Protein AF-A0A133U2S1-F1 (afdb_monomer)

Mean predicted aligned error: 4.94 Å

Radius of gyration: 15.08 Å; Cα contacts (8 Å, |Δi|>4): 167; chains: 1; bounding box: 38×31×44 Å

Secondary structure (DSSP, 8-state):
------HHHHHHHHHHHHHHHHHHHHHHHHTT-HHHHHHHHHHHHHHHHHHHHHHTT----SHHHHHHHHIIIIITTTSS-HHHHHHHHHHHHHHHHHHH-TT-PPPHHHHHHHHHHHHHHHHHHHHHHHHGGGS--

Foldseek 3Di:
DDDPDDLVNLLVVLLVQLVVLLVVLVVCLVVVVLLSSLLSLLSSLLSLLCSLCSLVVHDDDDLVRSLVVSCVPQVVVVNDPPLLSVLNVVSVVSNVCSVPPPPDDGDSVNSVVSSVSSVVSSVSSVVSSVVVVPPPD

Organism: NCBI:txid1698259

pLDDT: mean 90.35, std 14.06, range [33.0, 98.81]

Structure (mmCIF, N/CA/C/O backbone):
data_AF-A0A133U2S1-F1
#
_entry.id   AF-A0A133U2S1-F1
#
loop_
_atom_site.group_PDB
_atom_site.id
_atom_site.type_symbol
_atom_site.label_atom_id
_atom_site.label_alt_id
_atom_site.label_comp_id
_atom_site.label_asym_id
_atom_site.label_entity_id
_atom_site.label_seq_id
_atom_site.pdbx_PDB_ins_code
_atom_site.Cartn_x
_atom_site.Cartn_y
_atom_site.Cartn_z
_atom_site.occupancy
_atom_site.B_iso_or_equiv
_atom_site.auth_seq_id
_atom_site.auth_comp_id
_atom_site.auth_asym_id
_atom_site.auth_atom_id
_atom_site.pdbx_PDB_model_num
ATOM 1 N N . MET A 1 1 ? -18.794 21.593 -2.522 1.00 41.69 1 MET A N 1
ATOM 2 C CA . 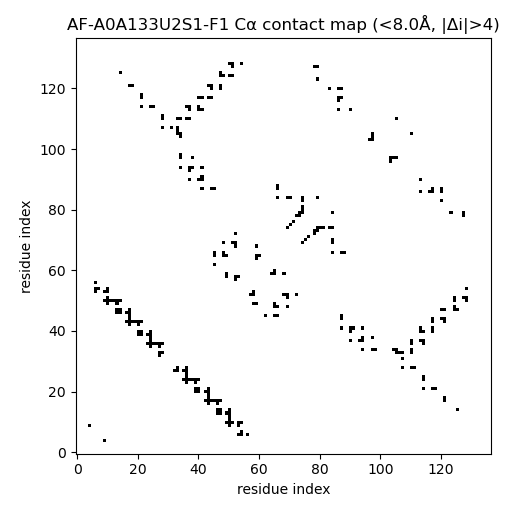MET A 1 1 ? -19.335 20.237 -2.759 1.00 41.69 1 MET A CA 1
ATOM 3 C C . MET A 1 1 ? -18.493 19.294 -1.905 1.00 41.69 1 MET A C 1
ATOM 5 O O . MET A 1 1 ? -17.380 19.002 -2.290 1.00 41.69 1 MET A O 1
ATOM 9 N N . GLY A 1 2 ? -18.801 19.010 -0.643 1.00 47.09 2 GLY A N 1
ATOM 10 C CA . GLY A 1 2 ? -20.070 18.499 -0.138 1.00 47.09 2 GLY A CA 1
ATOM 11 C C . GLY A 1 2 ? -19.978 16.974 -0.088 1.00 47.09 2 GLY A C 1
ATOM 12 O O . GLY A 1 2 ? -20.568 16.314 -0.930 1.00 47.09 2 GLY A O 1
ATOM 13 N N . SER A 1 3 ? -19.200 16.420 0.840 1.00 50.25 3 SER A N 1
ATOM 14 C CA . SER A 1 3 ? -19.206 14.979 1.105 1.00 50.25 3 SER A CA 1
ATOM 15 C C . SER A 1 3 ? -19.195 14.755 2.613 1.00 50.25 3 SER A C 1
ATOM 17 O O . SER A 1 3 ? -18.135 14.606 3.216 1.00 50.25 3 SER A O 1
ATOM 19 N N . ASN A 1 4 ? -20.389 14.743 3.214 1.00 60.66 4 ASN A N 1
ATOM 20 C CA . ASN A 1 4 ? -20.639 14.136 4.527 1.00 60.66 4 ASN A CA 1
ATOM 21 C C . ASN A 1 4 ? -20.567 12.606 4.388 1.00 60.66 4 ASN A C 1
ATOM 23 O O . ASN A 1 4 ? -21.551 11.909 4.612 1.00 60.66 4 ASN A O 1
ATOM 27 N N . SER A 1 5 ? -19.430 12.086 3.930 1.00 74.12 5 SER A N 1
ATOM 28 C CA . SER A 1 5 ? -19.200 10.647 3.927 1.00 74.12 5 SER A CA 1
ATOM 29 C C . SER A 1 5 ? -18.880 10.217 5.350 1.00 74.12 5 SER A C 1
ATOM 31 O O . SER A 1 5 ? -17.985 10.772 5.985 1.00 74.12 5 SER A O 1
ATOM 33 N N . THR A 1 6 ? -19.622 9.240 5.854 1.00 85.94 6 THR A N 1
ATOM 34 C CA . THR A 1 6 ? -19.334 8.604 7.140 1.00 85.94 6 THR A CA 1
ATOM 35 C C . THR A 1 6 ? -17.950 7.940 7.105 1.00 85.94 6 THR A C 1
ATOM 37 O O . THR A 1 6 ? -17.495 7.535 6.027 1.00 85.94 6 THR A O 1
ATOM 40 N N . PRO A 1 7 ? -17.277 7.759 8.257 1.00 83.44 7 PRO A N 1
ATOM 41 C CA . PRO A 1 7 ? -16.005 7.037 8.309 1.00 83.44 7 PRO A CA 1
ATOM 42 C C . PRO A 1 7 ? -16.077 5.658 7.637 1.00 83.44 7 PRO A C 1
ATOM 44 O O . PRO A 1 7 ? -15.181 5.285 6.887 1.00 83.44 7 PRO A O 1
ATOM 47 N N . GLU A 1 8 ? -17.190 4.934 7.800 1.00 89.25 8 GLU A N 1
ATOM 48 C CA . GLU A 1 8 ? -17.390 3.633 7.152 1.00 89.25 8 GLU A CA 1
ATOM 49 C C . GLU A 1 8 ? -17.463 3.753 5.617 1.00 89.25 8 GLU A C 1
ATOM 51 O O . GLU A 1 8 ? -16.853 2.954 4.909 1.00 89.25 8 GLU A O 1
ATOM 56 N N . GLU A 1 9 ? -18.125 4.773 5.065 1.00 93.56 9 GLU A N 1
ATOM 57 C CA . GLU A 1 9 ? -18.130 5.004 3.612 1.00 93.56 9 GLU A CA 1
ATOM 58 C C . GLU A 1 9 ? -16.731 5.318 3.069 1.00 93.56 9 GLU A C 1
ATOM 60 O O . GLU A 1 9 ? -16.376 4.842 1.984 1.00 93.56 9 GLU A O 1
ATOM 65 N N . VAL A 1 10 ? -15.924 6.071 3.824 1.00 94.56 10 VAL A N 1
ATOM 66 C CA . VAL A 1 10 ? -14.532 6.383 3.467 1.00 94.56 10 VAL A CA 1
ATOM 67 C C . VAL A 1 10 ? -13.668 5.120 3.481 1.00 94.56 10 VAL A C 1
ATOM 69 O O . VAL A 1 10 ? -12.953 4.862 2.507 1.00 94.56 10 VAL A O 1
ATOM 72 N N . VAL A 1 11 ? -13.785 4.295 4.526 1.00 96.62 11 VAL A N 1
ATOM 73 C CA . VAL A 1 11 ? -13.116 2.987 4.633 1.00 96.62 11 VAL A CA 1
ATOM 74 C C . VAL A 1 11 ? -13.454 2.122 3.417 1.00 96.62 11 VAL A C 1
ATOM 76 O O . VAL A 1 11 ? -12.561 1.666 2.700 1.00 96.62 11 VAL A O 1
ATOM 79 N N . GLN A 1 12 ? -14.745 1.953 3.117 1.00 97.06 12 GLN A N 1
ATOM 80 C CA . GLN A 1 12 ? -15.189 1.116 2.001 1.00 97.06 12 GLN A CA 1
ATOM 81 C C . GLN A 1 12 ? -14.755 1.676 0.638 1.00 97.06 12 GLN A C 1
ATOM 83 O O . GLN A 1 12 ? -14.413 0.914 -0.270 1.00 97.06 12 GLN A O 1
ATOM 88 N N . ALA A 1 13 ? -14.735 3.000 0.462 1.00 97.88 13 ALA A N 1
ATOM 89 C CA . ALA A 1 13 ? -14.238 3.625 -0.761 1.00 97.88 13 ALA A CA 1
ATOM 90 C C . ALA A 1 13 ? -12.743 3.354 -0.981 1.00 97.88 13 ALA A C 1
ATOM 92 O O . ALA A 1 13 ? -12.331 3.052 -2.106 1.00 97.88 13 ALA A O 1
ATOM 93 N N . HIS A 1 14 ? -11.943 3.415 0.083 1.00 98.25 14 HIS A N 1
ATOM 94 C CA . HIS A 1 14 ? -10.521 3.108 0.025 1.00 98.25 14 HIS A CA 1
ATOM 95 C C . HIS A 1 14 ? -10.244 1.623 -0.222 1.00 98.25 14 HIS A C 1
ATOM 97 O O . HIS A 1 14 ? -9.447 1.320 -1.108 1.00 98.25 14 HIS A O 1
ATOM 103 N N . LEU A 1 15 ? -10.968 0.702 0.422 1.00 98.38 15 LEU A N 1
ATOM 104 C CA . LEU A 1 15 ? -10.851 -0.735 0.139 1.00 98.38 15 LEU A CA 1
ATOM 105 C C . LEU A 1 15 ? -11.204 -1.078 -1.313 1.00 98.38 15 LEU A C 1
ATOM 107 O O . LEU A 1 15 ? -10.497 -1.850 -1.963 1.00 98.38 15 LEU A O 1
ATOM 111 N N . ARG A 1 16 ? -12.261 -0.470 -1.870 1.00 98.62 16 ARG A N 1
ATOM 112 C CA . ARG A 1 16 ? -12.603 -0.649 -3.292 1.00 98.62 16 ARG A CA 1
ATOM 113 C C . ARG A 1 16 ? -11.491 -0.155 -4.215 1.00 98.62 16 ARG A C 1
ATOM 115 O O . ARG A 1 16 ? -11.200 -0.818 -5.208 1.00 98.62 16 ARG A O 1
ATOM 122 N N . LYS A 1 17 ? -10.872 0.990 -3.907 1.00 98.38 17 LYS A N 1
ATOM 123 C CA . LYS A 1 17 ? -9.712 1.482 -4.665 1.00 98.38 17 LYS A CA 1
ATOM 124 C C . LYS A 1 17 ? -8.525 0.530 -4.549 1.00 98.38 17 LYS A C 1
ATOM 126 O O . LYS A 1 17 ? -7.965 0.175 -5.577 1.00 98.38 17 LYS A O 1
ATOM 131 N N . ALA A 1 18 ? -8.198 0.075 -3.341 1.00 98.75 18 ALA A N 1
ATOM 132 C CA . ALA A 1 18 ? -7.091 -0.845 -3.104 1.00 98.75 18 ALA A CA 1
ATOM 133 C C . ALA A 1 18 ? -7.230 -2.136 -3.929 1.00 98.75 18 ALA A C 1
ATOM 135 O O . ALA A 1 18 ? -6.304 -2.519 -4.636 1.00 98.75 18 ALA A O 1
ATOM 136 N N . LYS A 1 19 ? -8.425 -2.745 -3.938 1.00 98.81 19 LYS A N 1
ATOM 137 C CA . LYS A 1 19 ? -8.731 -3.938 -4.749 1.00 98.81 19 LYS A CA 1
ATOM 138 C C . LYS A 1 19 ? -8.544 -3.707 -6.247 1.00 98.81 19 LYS A C 1
ATOM 140 O O . LYS A 1 19 ? -7.961 -4.545 -6.926 1.00 98.81 19 LYS A O 1
ATOM 145 N N . ARG A 1 20 ? -9.023 -2.568 -6.761 1.00 98.81 20 ARG A N 1
ATOM 146 C CA . ARG A 1 20 ? -8.866 -2.209 -8.180 1.00 98.81 20 ARG A CA 1
ATOM 147 C C . ARG A 1 20 ? -7.403 -2.014 -8.558 1.00 98.81 20 ARG A C 1
ATOM 149 O O . ARG A 1 20 ? -6.991 -2.495 -9.604 1.00 98.81 20 ARG A O 1
ATOM 156 N N . PHE A 1 21 ? -6.627 -1.341 -7.711 1.00 98.75 21 PHE A N 1
ATOM 157 C CA . PHE A 1 21 ? -5.200 -1.155 -7.950 1.00 98.75 21 PHE A CA 1
ATOM 158 C C . PHE A 1 21 ? -4.431 -2.473 -7.903 1.00 98.75 21 PHE A C 1
ATOM 160 O O . PHE A 1 21 ? -3.615 -2.706 -8.783 1.00 98.75 21 PHE A O 1
ATOM 167 N N . LEU A 1 22 ? -4.753 -3.373 -6.971 1.00 98.81 22 LEU A N 1
ATOM 168 C CA . LEU A 1 22 ? -4.133 -4.698 -6.920 1.00 98.81 22 LEU A CA 1
ATOM 169 C C . LEU A 1 22 ? -4.442 -5.527 -8.177 1.00 98.81 22 LEU A C 1
ATOM 171 O O . LEU A 1 22 ? -3.569 -6.210 -8.703 1.00 98.81 22 LEU A O 1
ATOM 175 N N . GLN A 1 23 ? -5.681 -5.456 -8.675 1.00 98.81 23 GLN A N 1
ATOM 176 C CA . GLN A 1 23 ? -6.060 -6.111 -9.927 1.00 98.81 23 GLN A CA 1
ATOM 177 C C . GLN A 1 23 ? -5.308 -5.522 -11.130 1.00 98.81 23 GLN A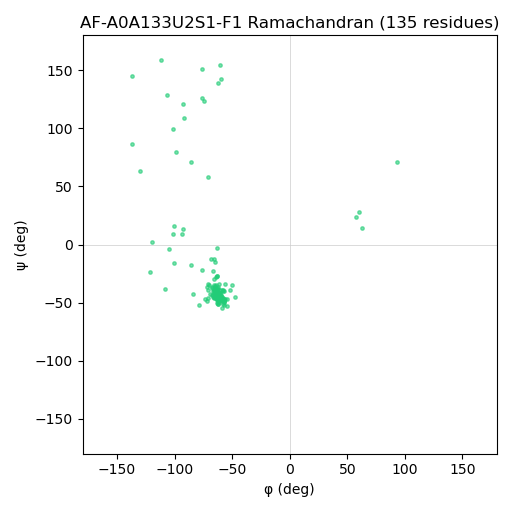 C 1
ATOM 179 O O . GLN A 1 23 ? -4.844 -6.275 -11.984 1.00 98.81 23 GLN A O 1
ATOM 184 N N . ALA A 1 24 ? -5.180 -4.194 -11.192 1.00 98.75 24 ALA A N 1
ATOM 185 C CA . ALA A 1 24 ? -4.426 -3.523 -12.246 1.00 98.75 24 ALA A CA 1
ATOM 186 C C . ALA A 1 24 ? -2.941 -3.904 -12.200 1.00 98.75 24 ALA A C 1
ATOM 188 O O . ALA A 1 24 ? -2.401 -4.290 -13.226 1.00 98.75 24 ALA A O 1
ATOM 189 N N . ALA A 1 25 ? -2.320 -3.881 -11.015 1.00 98.56 25 ALA A N 1
ATOM 190 C CA . ALA A 1 25 ? -0.933 -4.297 -10.809 1.00 98.56 25 ALA A CA 1
ATOM 191 C C . ALA A 1 25 ? -0.692 -5.715 -11.331 1.00 98.56 25 ALA A C 1
ATOM 193 O O . ALA A 1 25 ? 0.229 -5.956 -12.097 1.00 98.56 25 ALA A O 1
ATOM 194 N N . LYS A 1 26 ? -1.597 -6.642 -10.995 1.00 98.75 26 LYS A N 1
ATOM 195 C CA . LYS A 1 26 ? -1.531 -8.010 -11.507 1.00 98.75 26 LYS A CA 1
ATOM 196 C C . LYS A 1 26 ? -1.558 -8.064 -13.041 1.00 98.75 26 LYS A C 1
ATOM 198 O O . LYS A 1 26 ? -0.769 -8.796 -13.614 1.00 98.75 26 LYS A O 1
ATOM 203 N N . SER A 1 27 ? -2.462 -7.319 -13.678 1.00 98.75 27 SER A N 1
ATOM 204 C CA . SER A 1 27 ? -2.594 -7.343 -15.146 1.00 98.75 27 SER A CA 1
ATOM 205 C C . SER A 1 27 ? -1.347 -6.758 -15.817 1.00 98.75 27 SER A C 1
ATOM 207 O O . SER A 1 27 ? -0.861 -7.305 -16.790 1.00 98.75 27 SER A O 1
ATOM 209 N N . LEU A 1 28 ? -0.795 -5.684 -15.246 1.00 98.31 28 LEU A N 1
ATOM 210 C CA . LEU A 1 28 ? 0.428 -5.047 -15.734 1.00 98.31 28 LEU A CA 1
ATOM 211 C C . LEU A 1 28 ? 1.651 -5.956 -15.597 1.00 98.31 28 LEU A C 1
ATOM 213 O O . LEU A 1 28 ? 2.462 -5.996 -16.509 1.00 98.31 28 LEU A O 1
ATOM 217 N N . LEU A 1 29 ? 1.756 -6.718 -14.501 1.00 98.00 29 LEU A N 1
ATOM 218 C CA . LEU A 1 29 ? 2.797 -7.737 -14.349 1.00 98.00 29 LEU A CA 1
ATOM 219 C C . LEU A 1 29 ? 2.699 -8.812 -15.444 1.00 98.00 29 LEU A C 1
ATOM 221 O O . LEU A 1 29 ? 3.716 -9.196 -15.999 1.00 98.00 29 LEU A O 1
ATOM 225 N N . GLU A 1 30 ? 1.486 -9.296 -15.736 1.00 98.19 30 GLU A N 1
ATOM 226 C CA . GLU A 1 30 ? 1.240 -10.328 -16.760 1.00 98.19 30 GLU A CA 1
ATOM 227 C C . GLU A 1 30 ? 1.539 -9.839 -18.190 1.00 98.19 30 GLU A C 1
ATOM 229 O O . GLU A 1 30 ? 1.800 -10.661 -19.066 1.00 98.19 30 GLU A O 1
ATOM 234 N N . ASP A 1 31 ? 1.508 -8.523 -18.404 1.00 98.00 31 ASP A N 1
ATOM 235 C CA . ASP A 1 31 ? 1.791 -7.852 -19.676 1.00 98.00 31 ASP A CA 1
ATOM 236 C C . ASP A 1 31 ? 3.222 -7.253 -19.727 1.00 98.00 31 ASP A C 1
ATOM 238 O O . ASP A 1 31 ? 3.502 -6.400 -20.569 1.00 98.00 31 ASP A O 1
ATOM 242 N N . ASP A 1 32 ? 4.121 -7.666 -18.823 1.00 96.38 32 ASP A N 1
ATOM 243 C CA . ASP A 1 32 ? 5.526 -7.228 -18.703 1.00 96.38 32 ASP A CA 1
ATOM 244 C C . ASP A 1 32 ? 5.742 -5.724 -18.381 1.00 96.38 32 ASP A C 1
ATOM 246 O O . ASP A 1 32 ? 6.855 -5.203 -18.469 1.00 96.38 32 ASP A O 1
ATOM 250 N N . PHE A 1 33 ? 4.701 -5.000 -17.952 1.00 95.38 33 PHE A N 1
ATOM 251 C CA . PHE A 1 33 ? 4.788 -3.601 -17.505 1.00 95.38 33 PHE A CA 1
ATOM 252 C C . PHE A 1 33 ? 5.162 -3.517 -16.015 1.00 95.38 33 PHE A C 1
ATOM 254 O O . PHE A 1 33 ? 4.337 -3.193 -15.153 1.00 95.38 33 PHE A O 1
ATOM 261 N N . TYR A 1 34 ? 6.414 -3.845 -15.696 1.00 94.69 34 TYR A N 1
ATOM 262 C CA . TYR A 1 34 ? 6.888 -4.028 -14.318 1.00 94.69 34 TYR A CA 1
ATOM 263 C C . TYR A 1 34 ? 6.867 -2.755 -13.461 1.00 94.69 34 TYR A C 1
ATOM 265 O O . TYR A 1 34 ? 6.334 -2.786 -12.350 1.00 94.69 34 TYR A O 1
ATOM 273 N N . GLU A 1 35 ? 7.344 -1.625 -13.983 1.00 93.50 35 GLU A N 1
ATOM 274 C CA . GLU A 1 35 ? 7.309 -0.324 -13.290 1.00 93.50 35 GLU A CA 1
ATOM 275 C C . GLU A 1 35 ? 5.869 0.101 -12.959 1.00 93.50 35 GLU A C 1
ATOM 277 O O . GLU A 1 35 ? 5.528 0.434 -11.818 1.00 93.50 35 GLU A O 1
ATOM 282 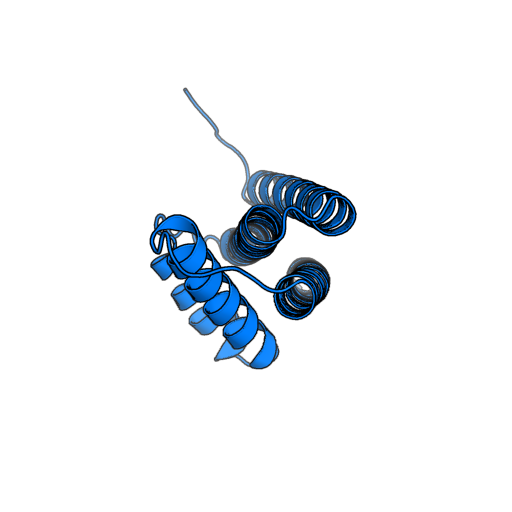N N . ASP A 1 36 ? 4.970 0.008 -13.943 1.00 94.94 36 ASP A N 1
ATOM 283 C CA . ASP A 1 36 ? 3.552 0.298 -13.748 1.00 94.94 36 ASP A CA 1
ATOM 284 C C . ASP A 1 36 ? 2.918 -0.671 -12.739 1.00 94.94 36 ASP A C 1
ATOM 286 O O . ASP A 1 36 ? 2.082 -0.265 -11.921 1.00 94.94 36 ASP A O 1
ATOM 290 N N . SER A 1 37 ? 3.307 -1.949 -12.763 1.00 96.88 37 SER A N 1
ATOM 291 C CA . SER A 1 37 ? 2.857 -2.953 -11.798 1.00 96.88 37 SER A CA 1
ATOM 292 C C . SER A 1 37 ? 3.249 -2.572 -10.369 1.00 96.88 37 SER A C 1
ATOM 294 O O . SER A 1 37 ? 2.372 -2.515 -9.499 1.00 96.88 37 SER A O 1
ATOM 296 N N . VAL A 1 38 ? 4.517 -2.216 -10.133 1.00 96.25 38 VAL A N 1
ATOM 297 C CA . VAL A 1 38 ? 5.018 -1.714 -8.842 1.00 96.25 38 VAL A CA 1
ATOM 298 C C . VAL A 1 38 ? 4.239 -0.476 -8.406 1.00 96.25 38 VAL A C 1
ATOM 300 O O . VAL A 1 38 ? 3.722 -0.430 -7.284 1.00 96.25 38 VAL A O 1
ATOM 303 N N . ASN A 1 39 ? 4.062 0.498 -9.302 1.00 96.06 39 ASN A N 1
ATOM 304 C CA . ASN A 1 39 ? 3.314 1.719 -9.016 1.00 96.06 39 ASN A CA 1
ATOM 305 C C . ASN A 1 39 ? 1.880 1.397 -8.558 1.00 96.06 39 ASN A C 1
ATOM 307 O O . ASN A 1 39 ? 1.405 1.886 -7.523 1.00 96.06 39 ASN A O 1
ATOM 311 N N . ARG A 1 40 ? 1.174 0.518 -9.283 1.00 98.12 40 ARG A N 1
ATOM 312 C CA . ARG A 1 40 ? -0.187 0.101 -8.913 1.00 98.12 40 ARG A CA 1
ATOM 313 C C . ARG A 1 40 ? -0.216 -0.720 -7.627 1.00 98.12 40 ARG A C 1
ATOM 315 O O . ARG A 1 40 ? -1.136 -0.529 -6.828 1.00 98.12 40 ARG A O 1
ATOM 322 N N . ALA A 1 41 ? 0.762 -1.588 -7.390 1.00 98.38 41 ALA A N 1
ATOM 323 C CA . ALA A 1 41 ? 0.866 -2.376 -6.168 1.00 98.38 41 ALA A CA 1
ATOM 324 C C . ALA A 1 41 ? 1.058 -1.468 -4.942 1.00 98.38 41 ALA A C 1
ATOM 326 O O . ALA A 1 41 ? 0.315 -1.596 -3.962 1.00 98.38 41 ALA A O 1
ATOM 327 N N . TYR A 1 42 ? 1.928 -0.460 -5.035 1.00 98.06 42 TYR A N 1
ATOM 328 C CA . TYR A 1 42 ? 2.070 0.569 -4.008 1.00 98.06 42 TYR A CA 1
ATOM 329 C C . TYR A 1 42 ? 0.744 1.290 -3.728 1.00 98.06 42 TYR A C 1
ATOM 331 O O . TYR A 1 42 ? 0.315 1.388 -2.575 1.00 98.06 42 TYR A O 1
ATOM 339 N N . TYR A 1 43 ? 0.033 1.754 -4.761 1.00 98.44 43 TYR A N 1
ATOM 340 C CA . TYR A 1 43 ? -1.255 2.430 -4.562 1.00 98.44 43 TYR A CA 1
ATOM 341 C C . TYR A 1 43 ? -2.333 1.521 -3.961 1.00 98.44 43 TYR A C 1
ATOM 343 O O . TYR A 1 43 ? -3.220 2.013 -3.249 1.00 98.44 43 TYR A O 1
ATOM 351 N N . ALA A 1 44 ? -2.260 0.209 -4.197 1.00 98.75 44 ALA A N 1
ATOM 352 C CA . ALA A 1 44 ? -3.112 -0.754 -3.515 1.00 98.75 44 ALA A CA 1
ATOM 353 C C . ALA A 1 44 ? -2.853 -0.741 -2.001 1.00 98.75 44 ALA A C 1
ATOM 355 O O . ALA A 1 44 ? -3.794 -0.575 -1.219 1.00 98.75 44 ALA A O 1
ATOM 356 N N . MET A 1 45 ? -1.585 -0.822 -1.589 1.00 98.75 45 MET A N 1
ATOM 357 C CA . MET A 1 45 ? -1.175 -0.780 -0.179 1.00 98.75 45 MET A CA 1
ATOM 358 C C . MET A 1 45 ? -1.494 0.569 0.465 1.00 98.75 45 MET A C 1
ATOM 360 O O . MET A 1 45 ? -2.080 0.623 1.543 1.00 98.75 45 MET A O 1
ATOM 364 N N . PHE A 1 46 ? -1.203 1.669 -0.229 1.00 98.56 46 PHE A N 1
ATOM 365 C CA . PHE A 1 46 ? -1.493 3.026 0.224 1.00 98.56 46 PHE A CA 1
ATOM 366 C C . PHE A 1 46 ? -2.982 3.219 0.523 1.00 98.56 46 PHE A C 1
ATOM 368 O O . PHE A 1 46 ? -3.358 3.749 1.570 1.00 98.56 46 PHE A O 1
ATOM 375 N N . HIS A 1 47 ? -3.861 2.773 -0.377 1.00 98.62 47 HIS A N 1
ATOM 376 C CA . HIS A 1 47 ? -5.295 2.872 -0.140 1.00 98.62 47 HIS A CA 1
ATOM 377 C C . HIS A 1 47 ? -5.790 1.916 0.945 1.00 98.62 47 HIS A C 1
ATOM 379 O O . HIS A 1 47 ? -6.677 2.305 1.701 1.00 98.62 47 HIS A O 1
ATOM 385 N N . ALA A 1 48 ? -5.207 0.725 1.081 1.00 98.56 48 ALA A N 1
ATOM 386 C CA . ALA A 1 48 ? -5.507 -0.164 2.198 1.00 98.56 48 ALA A CA 1
ATOM 387 C C . ALA A 1 48 ? -5.111 0.473 3.547 1.00 98.56 48 ALA A C 1
ATOM 389 O O . ALA A 1 48 ? -5.932 0.533 4.459 1.00 98.56 48 ALA A O 1
ATOM 390 N N . ALA A 1 49 ? -3.924 1.083 3.635 1.00 98.38 49 ALA A N 1
ATOM 391 C CA . ALA A 1 49 ? -3.464 1.808 4.819 1.00 98.38 49 ALA A CA 1
ATOM 392 C C . ALA A 1 49 ? -4.382 2.992 5.158 1.00 98.38 49 ALA A C 1
ATOM 394 O O . ALA A 1 49 ? -4.763 3.173 6.314 1.00 98.38 49 ALA A O 1
ATOM 395 N N . LYS A 1 50 ? -4.821 3.764 4.152 1.00 98.12 50 LYS A N 1
ATOM 396 C CA . LYS A 1 50 ? -5.818 4.830 4.350 1.00 98.12 50 LYS A CA 1
ATOM 397 C C . LYS A 1 50 ? -7.160 4.307 4.854 1.00 98.12 50 LYS A C 1
ATOM 399 O O . LYS A 1 50 ? -7.816 5.017 5.606 1.00 98.12 50 LYS A O 1
ATOM 404 N N . ALA A 1 51 ? -7.580 3.109 4.448 1.00 97.81 51 ALA A N 1
ATOM 405 C CA . ALA A 1 51 ? -8.794 2.495 4.976 1.00 97.81 51 ALA A CA 1
ATOM 406 C C . ALA A 1 51 ? -8.635 2.145 6.464 1.00 97.81 51 ALA A C 1
ATOM 408 O O . ALA A 1 51 ? -9.513 2.483 7.251 1.00 97.81 51 ALA A O 1
ATOM 409 N N . CYS A 1 52 ? -7.508 1.547 6.863 1.00 96.88 52 CYS A N 1
ATOM 410 C CA . CYS A 1 52 ? -7.222 1.266 8.273 1.00 96.88 52 CYS A CA 1
ATOM 411 C C . CYS A 1 52 ? -7.185 2.555 9.106 1.00 96.88 52 CYS A C 1
ATOM 413 O O . CYS A 1 52 ? -7.856 2.652 10.123 1.00 96.88 52 CYS A O 1
ATOM 415 N N . LEU A 1 53 ? -6.477 3.584 8.639 1.00 96.69 53 LEU A N 1
ATOM 416 C CA . LEU A 1 53 ? -6.378 4.867 9.342 1.00 96.69 53 LEU A CA 1
ATOM 417 C C . LEU A 1 53 ? -7.722 5.600 9.438 1.00 96.69 53 LEU A C 1
ATOM 419 O O . LEU A 1 53 ? -8.053 6.126 10.495 1.00 96.69 53 LEU A O 1
ATOM 423 N N . ALA A 1 54 ? -8.537 5.579 8.380 1.00 95.94 54 ALA A N 1
ATOM 424 C CA . ALA A 1 54 ? -9.876 6.166 8.413 1.00 95.94 54 ALA A CA 1
ATOM 425 C C . ALA A 1 54 ? -10.800 5.468 9.425 1.00 95.94 54 ALA A C 1
ATOM 427 O O . ALA A 1 54 ? -11.721 6.098 9.942 1.00 95.94 54 ALA A O 1
ATOM 428 N N . LYS A 1 55 ? -10.563 4.183 9.730 1.00 93.69 55 LYS A N 1
ATOM 429 C CA . LYS A 1 55 ? -11.299 3.466 10.780 1.00 93.69 55 LYS A CA 1
ATOM 430 C C . LYS A 1 55 ? -11.009 4.026 12.175 1.00 93.69 55 LYS A C 1
ATOM 432 O O . LYS A 1 55 ? -11.905 4.019 13.013 1.00 93.69 55 LYS A O 1
ATOM 437 N N . GLU A 1 56 ? -9.807 4.560 12.361 1.00 93.25 56 GLU A N 1
ATOM 438 C CA . GLU A 1 56 ? -9.328 5.236 13.570 1.00 93.25 56 GLU A CA 1
ATOM 439 C C . GLU A 1 56 ? -9.548 6.765 13.524 1.00 93.25 56 GLU A C 1
ATOM 441 O O . GLU A 1 56 ? -8.974 7.495 14.328 1.00 93.25 56 GLU A O 1
ATOM 446 N N . ASP A 1 57 ? -10.359 7.263 12.578 1.00 93.62 57 ASP A N 1
ATOM 447 C CA . ASP A 1 57 ? -10.634 8.695 12.349 1.00 93.62 57 ASP A CA 1
ATOM 448 C C . ASP A 1 57 ? -9.381 9.534 11.997 1.00 93.62 57 ASP A C 1
ATOM 450 O O . ASP A 1 57 ? -9.303 10.739 12.240 1.00 93.62 57 ASP A O 1
ATOM 454 N N . LEU A 1 58 ? -8.374 8.897 11.383 1.00 95.19 58 LEU A N 1
ATOM 455 C CA . LEU A 1 58 ? -7.113 9.520 10.973 1.00 95.19 58 LEU A CA 1
ATOM 456 C C . LEU A 1 58 ? -7.047 9.718 9.451 1.00 95.19 58 LEU A C 1
ATOM 458 O O . LEU A 1 58 ? -7.203 8.782 8.665 1.00 95.19 58 LEU A O 1
ATOM 462 N N . PHE A 1 59 ? -6.736 10.947 9.021 1.00 95.56 59 PHE A N 1
ATOM 4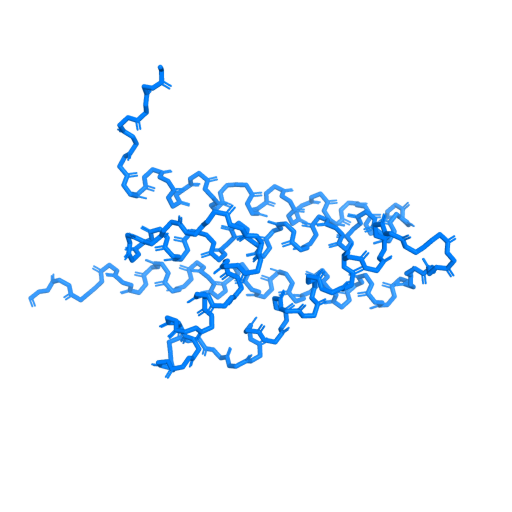63 C CA . PHE A 1 59 ? -6.750 11.345 7.603 1.00 95.56 59 PHE A CA 1
ATOM 464 C C . PHE A 1 59 ? -5.465 12.064 7.149 1.00 95.56 59 PHE A C 1
ATOM 466 O O . PHE A 1 59 ? -5.514 13.233 6.742 1.00 95.56 59 PHE A O 1
ATOM 473 N N . PRO A 1 60 ? -4.295 11.400 7.180 1.00 96.00 60 PRO A N 1
ATOM 474 C CA . PRO A 1 60 ? -3.071 11.979 6.640 1.00 96.00 60 PRO A CA 1
ATOM 475 C C . PRO A 1 60 ? -3.208 12.311 5.146 1.00 96.00 60 PRO A C 1
ATOM 477 O O . PRO A 1 60 ? -3.853 11.605 4.361 1.00 96.00 60 PRO A O 1
ATOM 480 N N . LYS A 1 61 ? -2.597 13.436 4.758 1.00 92.88 61 LYS A N 1
ATOM 481 C CA . LYS A 1 61 ? -2.749 14.038 3.422 1.00 92.88 61 LYS A CA 1
ATOM 482 C C . LYS A 1 61 ? -1.592 13.739 2.471 1.00 92.88 61 LYS A C 1
ATOM 484 O O . LYS A 1 61 ? -1.748 13.932 1.271 1.00 92.88 61 LYS A O 1
ATOM 489 N N . THR A 1 62 ? -0.456 13.281 2.988 1.00 95.94 62 THR A N 1
ATOM 490 C CA . THR A 1 62 ? 0.761 13.021 2.208 1.00 95.94 62 THR A CA 1
ATOM 491 C C . THR A 1 62 ? 1.068 11.529 2.148 1.00 95.94 62 THR A C 1
ATOM 493 O O . THR A 1 62 ? 0.627 10.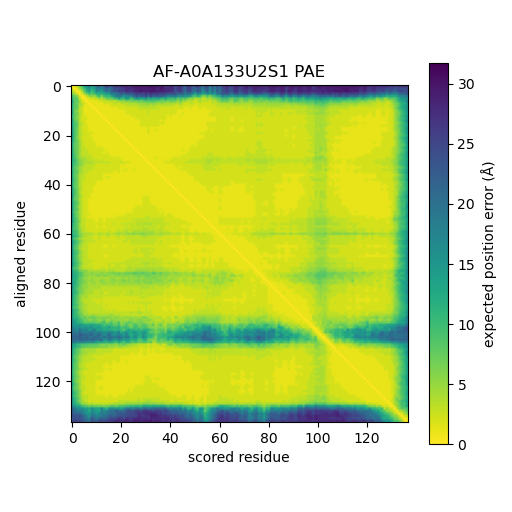760 3.004 1.00 95.94 62 THR A O 1
ATOM 496 N N . HIS A 1 63 ? 1.854 11.125 1.148 1.00 94.62 63 HIS A N 1
ATOM 497 C CA . HIS A 1 63 ? 2.337 9.751 1.011 1.00 94.62 63 HIS A CA 1
ATOM 498 C C . HIS A 1 63 ? 3.141 9.313 2.237 1.00 94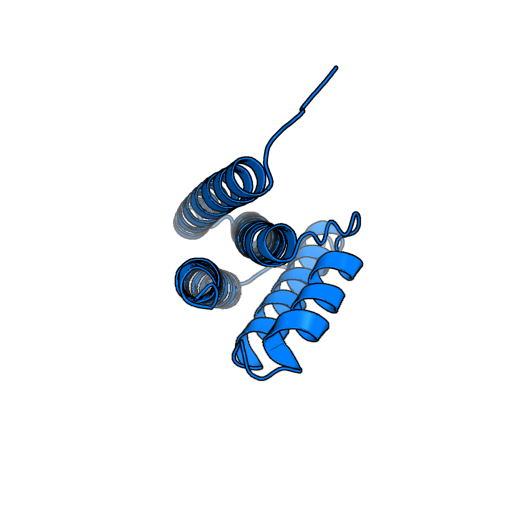.62 63 HIS A C 1
ATOM 500 O O . HIS A 1 63 ? 2.767 8.351 2.902 1.00 94.62 63 HIS A O 1
ATOM 506 N N . ALA A 1 64 ? 4.168 10.088 2.598 1.00 95.06 64 ALA A N 1
ATOM 507 C CA . ALA A 1 64 ? 4.973 9.838 3.791 1.00 95.06 64 ALA A CA 1
ATOM 508 C C . ALA A 1 64 ? 4.125 9.794 5.074 1.00 95.06 64 ALA A C 1
ATOM 510 O O . ALA A 1 64 ? 4.321 8.913 5.903 1.00 95.06 64 ALA A O 1
ATOM 511 N N . GLY A 1 65 ? 3.136 10.687 5.200 1.00 97.69 65 GLY A N 1
ATOM 512 C CA . GLY A 1 65 ? 2.251 10.735 6.363 1.00 97.69 65 GLY A CA 1
ATOM 513 C C . GLY A 1 65 ? 1.380 9.488 6.518 1.00 97.69 65 GLY 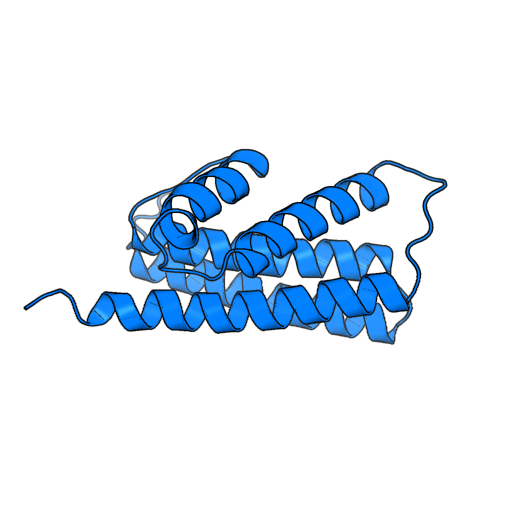A C 1
ATOM 514 O O . GLY A 1 65 ? 1.150 9.051 7.637 1.00 97.69 65 GLY A O 1
ATOM 515 N N . VAL A 1 66 ? 0.907 8.887 5.420 1.00 97.94 66 VAL A N 1
ATOM 516 C CA . VAL A 1 66 ? 0.168 7.612 5.485 1.00 97.94 66 VAL A CA 1
ATOM 517 C C . VAL A 1 66 ? 1.075 6.485 5.972 1.00 97.94 66 VAL A C 1
ATOM 519 O O . VAL A 1 66 ? 0.664 5.729 6.847 1.00 97.94 66 VAL A O 1
ATOM 522 N N . VAL A 1 67 ? 2.299 6.389 5.443 1.00 96.88 67 VAL A N 1
ATOM 523 C CA . VAL A 1 67 ? 3.254 5.336 5.828 1.00 96.88 67 VAL A CA 1
ATOM 524 C C . VAL A 1 67 ? 3.638 5.459 7.303 1.00 96.88 67 VAL A C 1
ATOM 526 O O . VAL A 1 67 ? 3.510 4.493 8.055 1.00 96.88 67 VAL A O 1
ATOM 529 N N . SER A 1 68 ? 4.031 6.659 7.742 1.00 97.06 68 SER A N 1
ATOM 530 C CA . SER A 1 68 ? 4.432 6.895 9.131 1.00 97.06 68 SER A CA 1
ATOM 531 C C . SER A 1 68 ? 3.285 6.653 10.109 1.00 97.06 68 SER A C 1
ATOM 533 O O . SER A 1 68 ? 3.479 6.035 11.154 1.00 97.06 68 SER A O 1
ATOM 535 N N . GLU A 1 69 ? 2.079 7.120 9.772 1.00 97.94 69 GLU A N 1
ATOM 536 C CA . GLU A 1 69 ? 0.928 7.001 10.662 1.00 97.94 69 GLU A CA 1
ATOM 537 C C . GLU A 1 69 ? 0.427 5.557 10.746 1.00 97.94 69 GLU A C 1
ATOM 539 O O . GLU A 1 69 ? 0.081 5.097 11.832 1.00 97.94 69 GLU A O 1
ATOM 544 N N . PHE A 1 70 ? 0.462 4.803 9.642 1.00 97.88 70 PHE A N 1
ATOM 545 C CA . PHE A 1 70 ? 0.153 3.373 9.665 1.00 97.88 70 PHE A CA 1
ATOM 546 C C . PHE A 1 70 ? 1.109 2.610 10.592 1.00 97.88 70 PHE A C 1
ATOM 548 O O . PHE A 1 70 ? 0.657 1.855 11.454 1.00 97.88 70 PHE A O 1
ATOM 555 N N . GLY A 1 71 ? 2.420 2.854 10.471 1.00 96.50 71 GLY A N 1
ATOM 556 C CA . GLY A 1 71 ? 3.420 2.252 11.355 1.00 96.50 71 GLY A CA 1
ATOM 557 C C . GLY A 1 71 ? 3.182 2.608 12.825 1.00 96.50 71 GLY A C 1
ATOM 558 O O . GLY A 1 71 ? 3.170 1.733 13.688 1.00 96.50 71 GLY A O 1
ATOM 559 N N . ARG A 1 72 ? 2.902 3.883 13.114 1.00 96.81 72 ARG A N 1
ATOM 560 C CA . ARG A 1 72 ? 2.639 4.362 14.477 1.00 96.81 72 ARG A CA 1
ATOM 561 C C . ARG A 1 72 ? 1.392 3.739 15.106 1.00 96.81 72 ARG A C 1
ATOM 563 O O . ARG A 1 72 ? 1.384 3.465 16.304 1.00 96.81 72 ARG A O 1
ATOM 570 N N . VAL A 1 73 ? 0.322 3.596 14.329 1.00 96.00 73 VAL A N 1
ATOM 571 C CA . VAL A 1 73 ? -0.985 3.167 14.841 1.00 96.00 73 VAL A CA 1
ATOM 572 C C . VAL A 1 73 ? -1.077 1.654 14.942 1.00 96.00 73 VAL A C 1
ATOM 574 O O . VAL A 1 73 ? -1.572 1.179 15.957 1.00 96.00 73 VAL A O 1
ATOM 577 N N . PHE A 1 74 ? -0.592 0.919 13.940 1.00 95.81 74 PHE A N 1
ATOM 578 C CA . PHE A 1 74 ? -0.820 -0.523 13.857 1.00 95.81 74 PHE A CA 1
ATOM 579 C C . PHE A 1 74 ? 0.430 -1.355 14.139 1.00 95.81 74 PHE A C 1
ATOM 581 O O . PHE A 1 74 ? 0.327 -2.374 14.809 1.00 95.81 74 PHE A O 1
ATOM 588 N N . VAL A 1 75 ? 1.613 -0.933 13.685 1.00 94.19 75 VAL A N 1
ATOM 589 C CA . VAL A 1 75 ? 2.843 -1.721 13.890 1.00 94.19 75 VAL A CA 1
ATOM 590 C C . VAL A 1 75 ? 3.384 -1.536 15.306 1.00 94.19 75 VAL A C 1
ATOM 592 O O . VAL A 1 75 ? 3.558 -2.509 16.025 1.00 94.19 75 VAL A O 1
ATOM 595 N N . LEU A 1 76 ? 3.572 -0.292 15.761 1.00 91.69 76 LEU A N 1
ATOM 596 C CA . LEU A 1 76 ? 4.107 -0.015 17.106 1.00 91.69 76 LEU A CA 1
ATOM 597 C C . LEU A 1 76 ? 3.191 -0.468 18.254 1.00 91.69 76 LEU A C 1
ATOM 599 O O . LEU A 1 76 ? 3.624 -0.499 19.403 1.00 91.69 76 LEU A O 1
ATOM 603 N N . LYS A 1 77 ? 1.923 -0.764 17.959 1.00 91.44 77 LYS A N 1
ATOM 604 C CA . LYS A 1 77 ? 0.946 -1.270 18.930 1.00 91.44 77 LYS A CA 1
ATOM 605 C C . LYS A 1 77 ? 0.713 -2.781 18.827 1.00 91.44 77 LYS A C 1
ATOM 607 O O . LYS A 1 77 ? -0.230 -3.272 19.440 1.00 91.44 77 LYS A O 1
ATOM 612 N N . ASP A 1 78 ? 1.519 -3.497 18.040 1.00 89.75 78 ASP A N 1
ATOM 613 C CA . ASP A 1 78 ? 1.377 -4.937 17.779 1.00 89.75 78 ASP A CA 1
ATOM 614 C C . ASP A 1 78 ? 0.007 -5.344 17.187 1.00 89.75 78 ASP A C 1
ATOM 616 O O . ASP A 1 78 ? -0.432 -6.491 17.292 1.00 89.75 78 ASP A O 1
ATOM 620 N N . GLU A 1 79 ? -0.693 -4.414 16.528 1.00 88.62 79 GLU A N 1
ATOM 621 C CA . GLU A 1 79 ? -1.951 -4.685 15.817 1.00 88.62 79 GLU A CA 1
ATOM 622 C C . GLU A 1 79 ? -1.711 -5.174 14.373 1.00 88.62 79 GLU A C 1
ATOM 624 O O . GLU A 1 79 ? -2.594 -5.780 13.757 1.00 88.62 79 GLU A O 1
ATOM 629 N N . ALA A 1 80 ? -0.504 -4.947 13.850 1.00 91.56 80 ALA A N 1
ATOM 630 C CA . ALA A 1 80 ? 0.004 -5.399 12.562 1.00 91.56 80 ALA A CA 1
ATOM 631 C C . ALA A 1 80 ? 1.449 -5.908 12.704 1.00 91.56 80 ALA A C 1
ATOM 633 O O . ALA A 1 80 ? 2.233 -5.352 13.467 1.00 91.56 80 ALA A O 1
ATOM 634 N N . ASP A 1 81 ? 1.811 -6.936 11.930 1.00 92.69 81 ASP A N 1
ATOM 635 C CA . ASP A 1 81 ? 3.191 -7.437 11.849 1.00 92.69 81 ASP A CA 1
ATOM 636 C C . ASP A 1 81 ? 4.124 -6.345 11.292 1.00 92.69 81 ASP A C 1
ATOM 638 O O . ASP A 1 81 ? 3.773 -5.656 10.329 1.00 92.69 81 ASP A O 1
ATOM 642 N N . GLU A 1 82 ? 5.324 -6.207 11.860 1.00 92.75 82 GLU A N 1
ATOM 643 C CA . GLU A 1 82 ? 6.367 -5.277 11.407 1.00 92.75 82 GLU A CA 1
ATOM 644 C C . GLU A 1 82 ? 6.646 -5.386 9.902 1.00 92.75 82 GLU A C 1
ATOM 646 O O . GLU A 1 82 ? 6.849 -4.376 9.220 1.00 92.75 82 GLU A O 1
ATOM 651 N N . LYS A 1 83 ? 6.553 -6.602 9.351 1.00 94.19 83 LYS A N 1
ATOM 652 C CA . LYS A 1 83 ? 6.701 -6.858 7.916 1.00 94.19 83 LYS A CA 1
ATOM 653 C C . LYS A 1 83 ? 5.728 -6.046 7.072 1.00 94.19 83 LYS A C 1
ATOM 655 O O . LYS A 1 83 ? 6.106 -5.622 5.990 1.00 94.19 83 LYS A O 1
ATOM 660 N N . LEU A 1 84 ? 4.510 -5.776 7.548 1.00 93.50 84 LEU A N 1
ATOM 661 C CA . LEU A 1 84 ? 3.547 -4.955 6.808 1.00 93.50 84 LEU A CA 1
ATOM 662 C C . LEU A 1 84 ? 4.015 -3.505 6.684 1.00 93.50 84 LEU A C 1
ATOM 664 O O . LEU A 1 84 ? 3.924 -2.925 5.603 1.00 93.50 84 LEU A O 1
ATOM 668 N N . GLY A 1 85 ? 4.532 -2.929 7.772 1.00 93.06 85 GLY A N 1
ATOM 669 C CA . GLY A 1 85 ? 5.100 -1.579 7.755 1.00 93.06 85 GLY A CA 1
ATOM 670 C C . GLY A 1 85 ? 6.306 -1.485 6.822 1.00 93.06 85 GLY A C 1
ATOM 671 O O . GLY A 1 85 ? 6.409 -0.542 6.034 1.00 93.06 85 GLY A O 1
ATOM 672 N N . LYS A 1 86 ? 7.175 -2.500 6.866 1.00 94.56 86 LYS A N 1
ATOM 673 C CA . LYS A 1 86 ? 8.333 -2.612 5.978 1.00 94.56 86 LYS A CA 1
ATOM 674 C C . LYS A 1 86 ? 7.917 -2.718 4.511 1.00 94.56 86 LYS A C 1
ATOM 676 O O . LYS A 1 86 ? 8.350 -1.889 3.723 1.00 94.56 86 LYS A O 1
ATOM 681 N N . SER A 1 87 ? 7.009 -3.629 4.161 1.00 96.06 87 SER A N 1
ATOM 682 C CA . SER A 1 87 ? 6.525 -3.784 2.785 1.00 96.06 87 SER A CA 1
ATOM 683 C C . SER A 1 87 ? 5.894 -2.501 2.231 1.00 96.06 87 SER A C 1
ATOM 685 O O . SER A 1 87 ? 6.112 -2.164 1.074 1.00 96.06 87 SER A O 1
ATOM 687 N N . LEU A 1 88 ? 5.120 -1.759 3.036 1.00 96.69 88 LEU A N 1
ATOM 688 C CA . LEU A 1 88 ? 4.541 -0.481 2.597 1.00 96.69 88 LEU A CA 1
ATOM 689 C C . LEU A 1 88 ? 5.617 0.587 2.339 1.00 96.69 88 LEU A C 1
ATOM 691 O O . LEU A 1 88 ? 5.443 1.430 1.458 1.00 96.69 88 LEU A O 1
ATOM 695 N N . SER A 1 89 ? 6.693 0.571 3.126 1.00 95.19 89 SER A N 1
ATOM 696 C CA . SER A 1 89 ? 7.807 1.512 2.988 1.00 95.19 89 SER A CA 1
ATOM 697 C C . SER A 1 89 ? 8.659 1.171 1.765 1.00 95.19 89 SER A C 1
ATOM 699 O O . SER A 1 89 ? 8.890 2.053 0.949 1.00 95.19 89 SER A O 1
ATOM 701 N N . GLU A 1 90 ? 9.011 -0.107 1.590 1.00 94.19 90 GLU A N 1
ATOM 702 C CA . GLU A 1 90 ? 9.726 -0.624 0.413 1.00 94.19 90 GLU A CA 1
ATOM 703 C C . GLU A 1 90 ? 8.959 -0.324 -0.879 1.00 94.19 90 GLU A C 1
ATOM 705 O O . GLU A 1 90 ? 9.502 0.277 -1.793 1.00 94.19 90 GLU A O 1
ATOM 710 N N . ALA A 1 91 ? 7.659 -0.635 -0.942 1.00 93.25 91 ALA A N 1
ATOM 711 C CA . ALA A 1 91 ? 6.860 -0.356 -2.138 1.00 93.25 91 ALA A CA 1
ATOM 712 C C . ALA A 1 91 ? 6.744 1.145 -2.455 1.00 93.25 91 ALA A C 1
ATOM 714 O O . ALA A 1 91 ? 6.520 1.514 -3.605 1.00 93.25 91 ALA A O 1
ATOM 715 N N . LYS A 1 92 ? 6.848 2.025 -1.448 1.00 93.25 92 LYS A N 1
ATOM 716 C CA . LYS A 1 92 ? 6.870 3.476 -1.671 1.00 93.25 92 LYS A CA 1
ATOM 717 C C . LYS A 1 92 ? 8.184 3.905 -2.321 1.00 93.25 92 LYS A C 1
ATOM 719 O O . LYS A 1 92 ? 8.133 4.730 -3.225 1.00 93.25 92 LYS A O 1
ATOM 724 N N . GLU A 1 93 ? 9.299 3.406 -1.799 1.00 91.31 93 GLU A N 1
ATOM 725 C CA . GLU A 1 93 ? 10.652 3.683 -2.292 1.00 91.31 93 GLU A CA 1
ATOM 726 C C . GLU A 1 93 ? 10.799 3.181 -3.729 1.00 91.31 93 GLU A C 1
ATOM 728 O O . GLU A 1 93 ? 11.030 3.988 -4.617 1.00 91.31 93 GLU A O 1
ATOM 733 N N . GLU A 1 94 ? 10.447 1.920 -3.986 1.00 86.75 94 GLU A N 1
ATOM 734 C CA . GLU A 1 94 ? 10.535 1.312 -5.320 1.00 86.75 94 GLU A CA 1
ATOM 735 C C . GLU A 1 94 ? 9.710 2.067 -6.371 1.00 86.75 94 GLU A C 1
ATOM 737 O O . GLU A 1 94 ? 10.125 2.284 -7.507 1.00 86.75 94 GLU A O 1
ATOM 742 N N . ARG A 1 95 ? 8.523 2.537 -5.974 1.00 88.12 95 ARG A N 1
ATOM 743 C CA . ARG A 1 95 ? 7.679 3.377 -6.825 1.00 88.12 95 ARG A CA 1
ATOM 744 C C . ARG A 1 95 ? 8.298 4.755 -7.070 1.00 88.12 95 ARG A C 1
ATOM 746 O O . ARG A 1 95 ? 8.065 5.324 -8.128 1.00 88.12 95 ARG A O 1
ATOM 753 N N . GLU A 1 96 ? 8.970 5.349 -6.085 1.00 86.75 96 GLU A N 1
ATOM 754 C CA . GLU A 1 96 ? 9.666 6.629 -6.273 1.00 86.75 96 GLU A CA 1
ATOM 755 C C . GLU A 1 96 ? 10.853 6.456 -7.222 1.00 86.75 96 GLU A C 1
ATOM 757 O O . GLU A 1 96 ? 10.984 7.249 -8.150 1.00 86.75 96 GLU A O 1
ATOM 762 N N . ASP A 1 97 ? 11.630 5.392 -7.064 1.00 81.94 97 ASP A N 1
ATOM 763 C CA . ASP A 1 97 ? 12.765 5.102 -7.937 1.00 81.94 97 ASP A CA 1
ATOM 764 C C . ASP A 1 97 ? 12.292 4.846 -9.377 1.00 81.94 97 ASP A C 1
ATOM 766 O O . ASP A 1 97 ? 12.756 5.516 -10.298 1.00 81.94 97 ASP A O 1
ATOM 770 N N . SER A 1 98 ? 11.262 4.012 -9.568 1.00 75.69 98 SER A N 1
ATOM 771 C CA . SER A 1 98 ? 10.659 3.755 -10.890 1.00 75.69 98 SER A CA 1
ATOM 772 C C . SER A 1 98 ? 10.076 5.017 -11.552 1.00 75.69 98 SER A C 1
ATOM 774 O O . SER A 1 98 ? 10.184 5.202 -12.759 1.00 75.69 98 SER A O 1
ATOM 776 N N . ASP A 1 99 ? 9.432 5.908 -10.784 1.00 75.69 99 ASP A N 1
ATOM 777 C CA . ASP A 1 99 ? 8.775 7.105 -11.335 1.00 75.69 99 ASP A CA 1
ATOM 778 C C . ASP A 1 99 ? 9.788 8.217 -11.722 1.00 75.69 99 ASP A C 1
ATOM 780 O O . ASP A 1 99 ? 9.438 9.115 -12.499 1.00 75.69 99 ASP A O 1
ATOM 784 N N . TYR A 1 100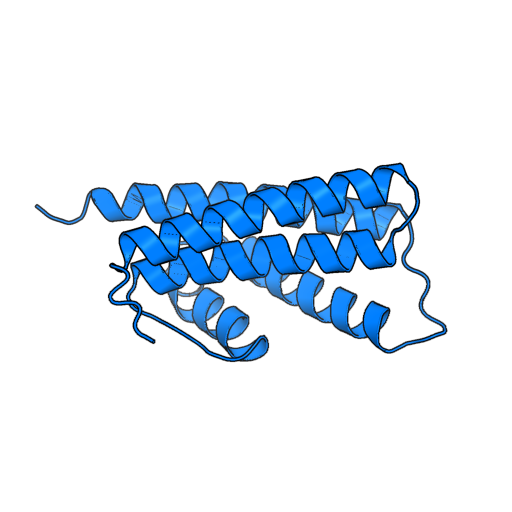 ? 11.008 8.220 -11.160 1.00 71.31 100 TYR A N 1
ATOM 785 C CA . TYR A 1 100 ? 11.963 9.335 -11.286 1.00 71.31 100 TYR A CA 1
ATOM 786 C C . TYR A 1 100 ? 13.318 8.975 -11.915 1.00 71.31 100 TYR A C 1
ATOM 788 O O . TYR A 1 100 ? 13.962 9.868 -12.475 1.00 71.31 100 TYR A O 1
ATOM 796 N N . GLU A 1 101 ? 13.749 7.715 -11.875 1.00 73.12 101 GLU A N 1
ATOM 797 C CA . GLU A 1 101 ? 15.053 7.287 -12.384 1.00 73.12 101 GLU A CA 1
ATOM 798 C C . GLU A 1 101 ? 14.922 6.630 -13.765 1.00 73.12 101 GLU A C 1
ATOM 800 O O . GLU A 1 101 ? 14.640 5.447 -13.899 1.00 73.12 101 GLU A O 1
ATOM 805 N N . ALA A 1 102 ? 15.213 7.385 -14.829 1.00 64.88 102 ALA A N 1
ATOM 806 C CA . ALA A 1 102 ? 15.091 6.922 -16.222 1.00 64.88 102 ALA A CA 1
ATOM 807 C C . ALA A 1 102 ? 16.021 5.749 -16.618 1.00 64.88 102 ALA A C 1
ATOM 809 O O . ALA A 1 102 ? 15.997 5.313 -17.768 1.00 64.88 102 ALA A O 1
ATOM 810 N N . PHE A 1 103 ? 16.883 5.295 -15.707 1.00 65.69 103 PHE A N 1
ATOM 811 C CA . PHE A 1 103 ? 17.837 4.205 -15.920 1.00 65.69 103 PHE A CA 1
ATOM 812 C C . PHE A 1 103 ? 17.618 3.018 -14.970 1.00 65.69 103 PHE A C 1
ATOM 814 O O . PHE A 1 103 ? 18.408 2.075 -15.015 1.00 65.69 103 PHE A O 1
ATOM 821 N N . VAL A 1 104 ? 16.602 3.065 -14.102 1.00 66.94 104 VAL A N 1
ATOM 822 C CA . VAL A 1 104 ? 16.235 1.944 -13.229 1.00 66.94 104 VAL A CA 1
ATOM 823 C C . VAL A 1 104 ? 15.189 1.113 -13.961 1.00 66.94 104 VAL A C 1
ATOM 825 O O . VAL A 1 104 ? 14.064 1.556 -14.144 1.00 66.94 104 VAL A O 1
ATOM 828 N N . GLU A 1 105 ? 15.579 -0.079 -14.405 1.00 77.38 105 GLU A N 1
ATOM 829 C CA . GLU A 1 105 ? 14.645 -1.067 -14.947 1.00 77.38 105 GLU A CA 1
ATOM 830 C C . GLU A 1 105 ? 14.208 -1.997 -13.814 1.00 77.38 105 GLU A C 1
ATOM 832 O O . GLU A 1 105 ? 15.037 -2.675 -13.204 1.00 77.38 105 GLU A O 1
ATOM 837 N N . VAL A 1 106 ? 12.904 -2.047 -13.543 1.00 85.81 106 VAL A N 1
ATOM 838 C CA . VAL A 1 106 ? 12.338 -3.000 -12.581 1.00 85.81 106 VAL A CA 1
ATOM 839 C C . VAL A 1 106 ? 12.327 -4.394 -13.202 1.00 85.81 106 VAL A C 1
ATOM 841 O O . VAL A 1 106 ? 11.714 -4.618 -14.247 1.00 85.81 106 VAL A O 1
ATOM 844 N N . GLU A 1 107 ? 12.956 -5.360 -12.536 1.00 91.75 107 GLU A N 1
ATOM 845 C CA . GLU A 1 107 ? 12.917 -6.759 -12.964 1.00 91.75 107 GLU A CA 1
ATOM 846 C C . GLU A 1 107 ? 11.572 -7.426 -12.614 1.00 91.75 107 GLU A C 1
ATOM 848 O O . GLU A 1 107 ? 10.954 -7.139 -11.586 1.00 91.75 107 GLU A O 1
ATOM 853 N N . GLU A 1 108 ? 11.157 -8.419 -13.410 1.00 94.56 108 GLU A N 1
ATOM 854 C CA . GLU A 1 108 ? 9.932 -9.211 -13.185 1.00 94.56 108 GLU A CA 1
ATOM 855 C C . GLU A 1 108 ? 9.813 -9.707 -11.734 1.00 94.56 108 GLU A C 1
ATOM 857 O O . GLU A 1 108 ? 8.768 -9.588 -11.095 1.00 94.56 108 GLU A O 1
ATOM 862 N N . LYS A 1 109 ? 10.914 -10.230 -11.185 1.00 95.81 109 LYS A N 1
ATOM 863 C CA . LYS A 1 109 ? 10.970 -10.797 -9.833 1.00 95.81 109 LYS A CA 1
ATOM 864 C C . LYS A 1 109 ? 10.701 -9.755 -8.746 1.00 95.81 109 LYS A C 1
ATOM 866 O O . LYS A 1 109 ? 10.121 -10.079 -7.705 1.00 95.81 109 LYS A O 1
ATOM 871 N N . GLU A 1 110 ? 11.145 -8.524 -8.961 1.00 93.44 110 GLU A N 1
ATOM 872 C CA . GLU A 1 110 ? 10.916 -7.410 -8.047 1.00 93.44 110 GLU A CA 1
ATOM 873 C C . GLU A 1 110 ? 9.458 -6.968 -8.095 1.00 93.44 110 GLU A C 1
ATOM 875 O O . GLU A 1 110 ? 8.786 -6.930 -7.058 1.00 93.44 110 GLU A O 1
ATOM 880 N N . ALA A 1 111 ? 8.919 -6.779 -9.300 1.00 95.94 111 ALA A N 1
ATOM 881 C CA . ALA A 1 111 ? 7.506 -6.486 -9.487 1.00 95.94 111 ALA A CA 1
ATOM 882 C C . ALA A 1 111 ? 6.604 -7.593 -8.902 1.00 95.94 111 ALA A C 1
ATOM 884 O O . ALA A 1 111 ? 5.601 -7.299 -8.243 1.00 95.94 111 ALA A O 1
ATOM 885 N N . GLU A 1 112 ? 6.976 -8.868 -9.051 1.00 98.06 112 GLU A N 1
ATOM 886 C CA . GLU A 1 112 ? 6.252 -9.997 -8.462 1.00 98.06 112 GLU A CA 1
ATOM 887 C C . GLU A 1 112 ? 6.306 -9.971 -6.924 1.00 98.06 112 GLU A C 1
ATOM 889 O O . GLU A 1 112 ? 5.278 -10.174 -6.262 1.00 98.06 112 GLU A O 1
ATOM 894 N N . LYS A 1 113 ? 7.474 -9.680 -6.330 1.00 97.62 113 LYS A N 1
ATOM 895 C CA . LYS A 1 113 ? 7.613 -9.508 -4.875 1.00 97.62 113 LYS A CA 1
ATOM 896 C C . LYS A 1 113 ? 6.674 -8.410 -4.377 1.00 97.62 113 LYS A C 1
ATOM 898 O O . LYS A 1 113 ? 5.889 -8.663 -3.462 1.00 97.62 113 LYS A O 1
ATOM 903 N N . ILE A 1 114 ? 6.713 -7.226 -4.987 1.00 97.81 114 ILE A N 1
ATOM 904 C CA . ILE A 1 114 ? 5.908 -6.076 -4.556 1.00 97.81 114 ILE A CA 1
ATOM 905 C C . ILE A 1 114 ? 4.409 -6.348 -4.750 1.00 97.81 114 ILE A C 1
ATOM 907 O O . ILE A 1 114 ? 3.601 -6.025 -3.875 1.00 97.81 114 ILE A O 1
ATOM 911 N N . LEU A 1 115 ? 4.009 -7.030 -5.829 1.00 98.50 115 LEU A N 1
ATOM 912 C CA . LEU A 1 115 ? 2.623 -7.469 -6.023 1.00 98.50 115 LEU A CA 1
ATOM 913 C C . LEU A 1 115 ? 2.164 -8.444 -4.925 1.00 98.50 115 LEU A C 1
ATOM 915 O O . LEU A 1 115 ? 1.036 -8.345 -4.421 1.00 98.50 115 LEU A O 1
ATOM 919 N N . ASN A 1 116 ? 3.014 -9.402 -4.553 1.00 98.56 116 ASN A N 1
ATOM 920 C CA . ASN A 1 116 ? 2.725 -10.368 -3.493 1.00 98.56 116 ASN A CA 1
ATOM 921 C C . ASN A 1 116 ? 2.625 -9.687 -2.120 1.00 98.56 116 ASN A C 1
ATOM 923 O O . ASN A 1 116 ? 1.684 -9.965 -1.366 1.00 98.56 116 ASN A O 1
ATOM 927 N N . ASP A 1 117 ? 3.522 -8.744 -1.837 1.00 98.44 117 ASP A N 1
ATOM 928 C CA . ASP A 1 117 ? 3.492 -7.904 -0.642 1.00 98.44 117 ASP A CA 1
ATOM 929 C C . ASP A 1 117 ? 2.200 -7.076 -0.586 1.00 98.44 117 ASP A C 1
ATOM 931 O O . ASP A 1 117 ? 1.509 -7.071 0.437 1.00 98.44 117 ASP A O 1
ATOM 935 N N . ALA A 1 118 ? 1.786 -6.469 -1.702 1.00 98.69 118 ALA A N 1
ATOM 936 C CA . ALA A 1 118 ? 0.538 -5.716 -1.793 1.00 98.69 118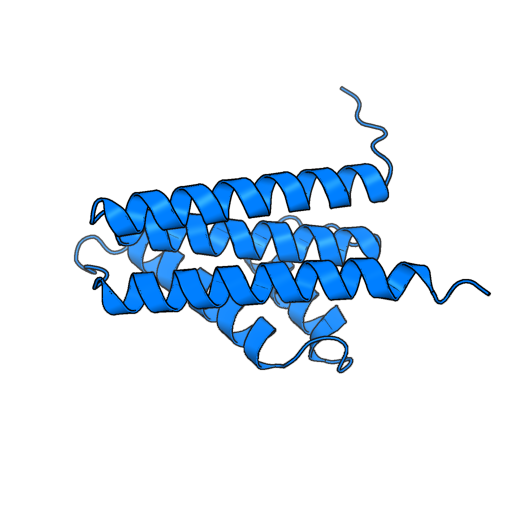 ALA A CA 1
ATOM 937 C C . ALA A 1 118 ? -0.706 -6.587 -1.565 1.00 98.69 118 ALA A C 1
ATOM 939 O O . ALA A 1 118 ? -1.649 -6.172 -0.879 1.00 98.69 118 ALA A O 1
ATOM 940 N N . ARG A 1 119 ? -0.707 -7.821 -2.086 1.00 98.75 119 ARG A N 1
ATOM 941 C CA . ARG A 1 119 ? -1.781 -8.796 -1.847 1.00 98.75 119 ARG A CA 1
ATOM 942 C C . ARG A 1 119 ? -1.885 -9.154 -0.367 1.00 98.75 119 ARG A C 1
ATOM 944 O O . ARG A 1 119 ? -2.990 -9.169 0.179 1.00 98.75 119 ARG A O 1
ATOM 951 N N . ASN A 1 120 ? -0.754 -9.441 0.276 1.00 98.56 120 ASN A N 1
ATOM 952 C CA . ASN A 1 120 ? -0.718 -9.746 1.702 1.00 98.56 120 ASN A CA 1
ATOM 953 C C . ASN A 1 120 ? -1.167 -8.540 2.538 1.00 98.56 120 ASN A C 1
ATOM 955 O O . ASN A 1 120 ? -2.013 -8.675 3.420 1.00 98.56 120 ASN A O 1
ATOM 959 N N . PHE A 1 121 ? -0.681 -7.346 2.203 1.00 98.56 121 PHE A N 1
ATOM 960 C CA . PHE A 1 121 ? -1.013 -6.119 2.915 1.00 98.56 121 PHE A CA 1
ATOM 961 C C . PHE A 1 121 ? -2.507 -5.796 2.872 1.00 98.56 121 PHE A C 1
ATOM 963 O O . PHE A 1 121 ? -3.097 -5.475 3.906 1.00 98.56 121 PHE A O 1
ATOM 970 N N . LEU A 1 122 ? -3.147 -5.926 1.705 1.00 98.69 122 LEU A N 1
ATOM 971 C CA . LEU A 1 122 ? -4.591 -5.725 1.578 1.00 98.69 122 LEU A CA 1
ATOM 972 C C . LEU A 1 122 ? -5.372 -6.726 2.438 1.00 98.69 122 LEU A C 1
ATOM 974 O O . LEU A 1 122 ? -6.280 -6.327 3.165 1.00 98.69 122 LEU A O 1
ATOM 978 N N . LYS A 1 123 ? -4.992 -8.007 2.401 1.00 98.31 123 LYS A N 1
ATOM 979 C CA . LYS A 1 123 ? -5.633 -9.060 3.196 1.00 98.31 123 LYS A CA 1
ATOM 980 C C . LYS A 1 123 ? -5.538 -8.785 4.699 1.00 98.31 123 LYS A C 1
ATOM 982 O O . LYS A 1 123 ? -6.530 -8.925 5.411 1.00 98.31 123 LYS A O 1
ATOM 987 N N . GLU A 1 124 ? -4.364 -8.404 5.199 1.00 97.75 124 GLU A N 1
ATOM 988 C CA . GLU A 1 124 ? -4.202 -8.088 6.623 1.00 97.75 124 GLU A CA 1
ATOM 989 C C . GLU A 1 124 ? -4.921 -6.786 7.005 1.00 97.75 124 GLU A C 1
ATOM 991 O O . GLU A 1 124 ? -5.537 -6.720 8.068 1.00 97.75 124 GLU A O 1
ATOM 996 N N . SER A 1 125 ? -4.953 -5.794 6.111 1.00 97.50 125 SER A N 1
ATOM 997 C CA . SER A 1 125 ? -5.725 -4.558 6.306 1.00 97.50 125 SER A CA 1
ATOM 998 C C . SER A 1 125 ? -7.224 -4.829 6.471 1.00 97.50 125 SER A C 1
ATOM 1000 O O . SER A 1 125 ? -7.862 -4.278 7.366 1.00 97.50 125 SER A O 1
ATOM 1002 N N . GLU A 1 126 ? -7.797 -5.721 5.657 1.00 97.06 126 GLU A N 1
ATOM 1003 C CA . GLU A 1 126 ? -9.199 -6.135 5.798 1.00 97.06 126 GLU A CA 1
ATOM 1004 C C . GLU A 1 126 ? -9.468 -6.780 7.166 1.00 97.06 126 GLU A C 1
ATOM 1006 O O . GLU A 1 126 ? -10.452 -6.439 7.823 1.00 97.06 126 GLU A O 1
ATOM 1011 N N . LYS A 1 127 ? -8.558 -7.633 7.653 1.00 96.00 127 LYS A N 1
ATOM 1012 C CA . LYS A 1 127 ? -8.676 -8.241 8.989 1.00 96.00 127 LYS A CA 1
ATOM 1013 C C . LYS A 1 127 ? -8.605 -7.213 10.115 1.00 96.00 127 LYS A C 1
ATOM 1015 O O . LYS A 1 127 ? -9.340 -7.356 11.092 1.00 96.00 127 LYS A O 1
ATOM 1020 N N . ILE A 1 128 ? -7.723 -6.215 10.014 1.00 93.62 128 ILE A N 1
ATOM 1021 C CA . ILE A 1 128 ? -7.627 -5.117 10.991 1.00 93.62 128 ILE A CA 1
ATOM 1022 C C . ILE A 1 128 ? -8.985 -4.410 11.079 1.00 93.62 128 ILE A C 1
ATOM 1024 O O . ILE A 1 128 ? -9.576 -4.330 12.153 1.00 93.62 128 ILE A O 1
ATOM 1028 N N . ILE A 1 129 ? -9.544 -4.018 9.932 1.00 93.88 129 ILE A N 1
ATOM 1029 C CA . ILE A 1 129 ? -10.827 -3.304 9.843 1.00 93.88 129 ILE A CA 1
ATOM 1030 C C . ILE A 1 129 ? -11.999 -4.140 10.394 1.00 93.88 129 ILE A C 1
ATOM 1032 O O . ILE A 1 129 ? -12.919 -3.596 11.014 1.00 93.88 129 ILE A O 1
ATOM 1036 N N . GLU A 1 130 ? -11.989 -5.459 10.186 1.00 90.50 130 GLU A N 1
ATOM 1037 C CA . GLU A 1 130 ? -13.010 -6.370 10.715 1.00 90.50 130 GLU A CA 1
ATOM 1038 C C . GLU A 1 130 ? -12.917 -6.567 12.235 1.00 90.50 130 GLU A C 1
ATOM 1040 O O . GLU A 1 130 ? -13.951 -6.613 12.910 1.00 90.50 130 GLU A O 1
ATOM 1045 N N . LYS A 1 131 ? -11.702 -6.663 12.793 1.00 79.06 131 LYS A N 1
ATOM 1046 C CA . LYS A 1 131 ? -11.471 -6.869 14.234 1.00 79.06 131 LYS A CA 1
ATOM 1047 C C . LYS A 1 131 ? -11.977 -5.696 15.076 1.00 79.06 131 LYS A C 1
ATOM 1049 O O . LYS A 1 131 ? -12.610 -5.927 16.108 1.00 79.06 131 LYS A O 1
ATOM 1054 N N . THR A 1 132 ? -11.806 -4.459 14.612 1.00 61.16 132 THR A N 1
ATOM 1055 C CA . THR A 1 132 ? -12.216 -3.247 15.349 1.00 61.16 132 THR A CA 1
ATOM 1056 C C . THR A 1 132 ? -13.739 -3.127 15.522 1.00 61.16 132 THR A C 1
ATOM 1058 O O . THR A 1 132 ? -14.213 -2.368 16.363 1.00 61.16 132 THR A O 1
ATOM 1061 N N . LYS A 1 133 ? -14.553 -3.933 14.818 1.00 54.53 133 LYS A N 1
ATOM 1062 C CA . LYS A 1 133 ? -16.009 -4.012 15.064 1.00 54.53 133 LYS A CA 1
ATOM 1063 C C . LYS A 1 133 ? -16.378 -4.655 16.414 1.00 54.53 133 LYS A C 1
ATOM 1065 O O . LYS A 1 133 ? -17.541 -4.572 16.798 1.00 54.53 133 LYS A O 1
ATOM 1070 N N . LYS A 1 134 ? -15.443 -5.304 17.127 1.00 44.56 134 LYS A N 1
ATOM 1071 C CA . LYS A 1 134 ? -15.738 -6.098 18.340 1.00 44.56 134 LYS A CA 1
ATOM 1072 C C . LYS A 1 134 ? -15.349 -5.468 19.687 1.00 44.56 134 LYS A C 1
ATOM 1074 O O . LYS A 1 134 ? -15.702 -6.055 20.705 1.00 44.56 134 LYS A O 1
ATOM 1079 N N . SER A 1 135 ? -14.711 -4.295 19.728 1.00 40.66 135 SER A N 1
ATOM 1080 C CA . SER A 1 135 ? -14.308 -3.648 20.999 1.00 40.66 135 SER A CA 1
ATOM 1081 C C . SER A 1 135 ? -15.319 -2.637 21.560 1.00 40.66 135 SER A C 1
ATOM 1083 O O . SER A 1 135 ? -15.027 -1.948 22.530 1.00 40.66 135 SER A O 1
ATOM 1085 N N . GLY A 1 136 ? -16.520 -2.554 20.984 1.00 42.28 136 GLY A N 1
ATOM 1086 C CA . GLY A 1 136 ? -17.643 -1.817 21.562 1.00 42.28 136 GLY A CA 1
ATOM 1087 C C . GLY A 1 136 ? -18.599 -2.755 22.292 1.00 42.28 136 GLY A C 1
ATOM 1088 O O . GLY A 1 136 ? -19.628 -3.127 21.726 1.00 42.28 136 GLY A O 1
ATOM 1089 N N . LYS A 1 137 ? -18.263 -3.156 23.519 1.00 33.00 137 LYS A N 1
ATOM 1090 C CA . LYS A 1 137 ? -19.234 -3.682 24.483 1.00 33.00 137 LYS A CA 1
ATOM 1091 C C . LYS A 1 137 ? -18.923 -3.165 25.877 1.00 33.00 137 LYS A C 1
ATOM 1093 O O . LYS A 1 137 ? -17.729 -3.186 26.238 1.00 33.00 137 LYS A O 1
#

Sequence (137 aa):
MGSNSTPEEVVQAHLRKAKRFLQAAKSLLEDDFYEDSVNRAYYAMFHAAKACLAKEDLFPKTHAGVVSEFGRVFVLKDEADEKLGKSLSEAKEEREDSDYEAFVEVEEKEAEKILNDARNFLKESEKIIEKTKKSGK

Nearest PDB structures (foldseek):
  2hsb-assembly1_A  TM=9.346E-01  e=7.681E-08  Archaeoglobus fulgidus
  1wol-assembly1_A  TM=8.175E-01  e=5.586E-03  Sulfurisphaera tokodaii str. 7
  1ufb-assembly1_A  TM=8.625E-01  e=1.121E-02  Thermus thermophilus
  3nf4-assembly1_B-2  TM=5.339E-01  e=7.220E+00  Mycolicibacterium thermoresistibile

Solvent-accessible surface area (backbone atoms only — not comparable to full-atom values): 7165 Å² total; per-residue (Å²): 140,89,75,92,66,50,52,66,54,50,22,52,52,23,44,56,49,12,54,52,25,42,53,50,12,52,53,28,48,79,68,71,36,21,53,62,11,28,40,25,11,29,50,11,31,53,25,21,47,49,17,46,34,26,72,73,77,42,80,67,88,46,75,68,47,44,56,55,47,42,31,61,65,29,31,77,63,72,72,37,64,63,65,54,48,48,47,55,50,51,32,49,49,54,32,50,46,51,76,70,37,96,82,58,78,63,49,66,70,55,27,51,49,40,42,52,47,24,54,51,43,37,56,53,35,53,51,50,59,58,56,66,74,69,78,81,124

InterPro domains:
  IPR007842 HEPN domain [PF05168] (12-127)
  IPR052226 UPF0332 putative toxin [PTHR36565] (8-133)